Protein AF-A0A7V0V7L6-F1 (afdb_monomer_lite)

Foldseek 3Di:
DVPDDDPPDDDPDPVVVVVVVVVVVVVVCVVVVVPPPPVNDDDDDPVRVVVVVVVVD

Secondary structure (DSSP, 8-state):
-TT---TT------HHHHHHHHHHHHHHHHHHT-SS-GGGSPPPPHHHHHHHHHH--

Sequence (57 aa):
FDRFVPKFVKQYANLKNTIDQAVKSFISDVQSGEFPAGDHSYSMGPKALENLKKLIK

Radius of gyration: 21.75 Å; chains: 1; bounding box: 43×22×56 Å

pLDDT: mean 87.91, std 9.62, range [57.41, 98.25]

Structure (mmCIF, N/CA/C/O backbone):
data_AF-A0A7V0V7L6-F1
#
_entry.id   AF-A0A7V0V7L6-F1
#
loop_
_atom_site.group_PDB
_atom_site.id
_atom_site.type_symbol
_atom_site.label_atom_id
_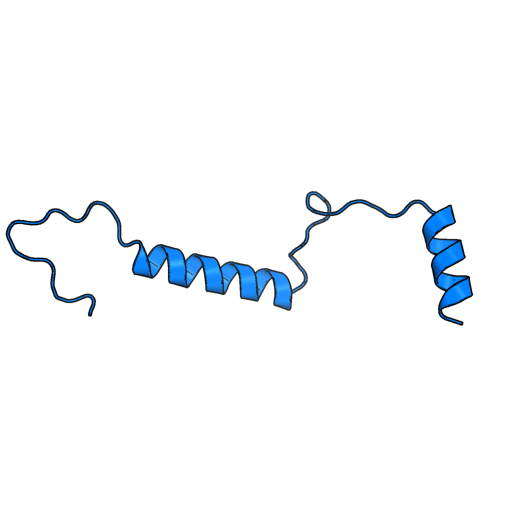atom_site.label_alt_id
_atom_site.label_comp_id
_atom_site.label_asym_id
_atom_site.label_entity_id
_atom_site.label_seq_id
_atom_site.pdbx_PDB_ins_code
_atom_site.Cartn_x
_atom_site.Cartn_y
_atom_site.Cartn_z
_atom_site.occupancy
_atom_site.B_iso_or_equiv
_atom_site.auth_seq_id
_atom_site.auth_comp_id
_atom_site.auth_asym_id
_atom_site.auth_atom_id
_atom_site.pdbx_PDB_model_num
ATOM 1 N N . PHE A 1 1 ? -15.678 -9.354 13.448 1.00 57.75 1 PHE A N 1
ATOM 2 C CA . PHE A 1 1 ? -14.602 -8.849 14.324 1.00 57.75 1 PHE A CA 1
ATOM 3 C C . PHE A 1 1 ? -14.602 -7.324 14.506 1.00 57.75 1 PHE A C 1
ATOM 5 O O . PHE A 1 1 ? -14.271 -6.908 15.599 1.00 57.75 1 PHE A O 1
ATOM 12 N N . ASP A 1 2 ? -15.046 -6.485 13.555 1.00 61.12 2 ASP A N 1
ATOM 13 C CA . ASP A 1 2 ? -15.057 -5.006 13.738 1.00 61.12 2 ASP A CA 1
ATOM 14 C C . ASP A 1 2 ? -16.112 -4.440 14.709 1.00 61.12 2 ASP A C 1
ATOM 16 O O . ASP A 1 2 ? -16.126 -3.248 14.986 1.00 61.12 2 ASP A O 1
ATOM 20 N N . ARG A 1 3 ? -17.025 -5.267 15.228 1.00 66.50 3 ARG A N 1
ATOM 21 C CA . ARG A 1 3 ? -18.157 -4.799 16.049 1.00 66.50 3 ARG A CA 1
ATOM 22 C C . ARG A 1 3 ? -17.907 -4.815 17.559 1.00 66.50 3 ARG A C 1
ATOM 24 O O . ARG A 1 3 ? -18.844 -4.584 18.313 1.00 66.50 3 ARG A O 1
ATOM 31 N N . PHE A 1 4 ? -16.685 -5.094 18.013 1.00 75.62 4 PHE A N 1
ATOM 32 C CA . PHE A 1 4 ? -16.384 -5.169 19.443 1.00 75.62 4 PHE A CA 1
ATOM 33 C C . PHE A 1 4 ? -15.254 -4.215 19.824 1.00 75.62 4 PHE A C 1
ATOM 35 O O . PHE A 1 4 ? -14.080 -4.574 19.796 1.0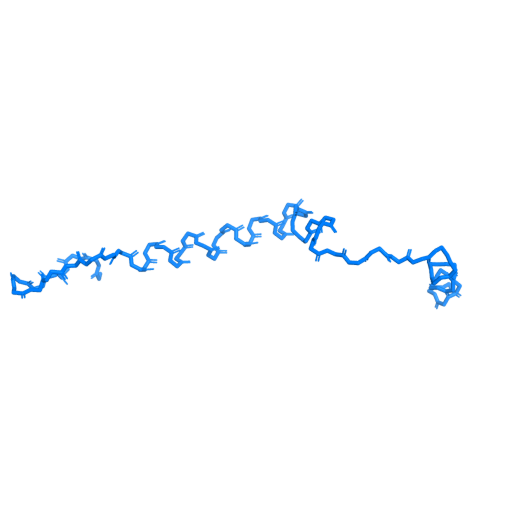0 75.62 4 PHE A O 1
ATOM 42 N N . VAL A 1 5 ? -15.633 -2.996 20.203 1.00 80.50 5 VAL A N 1
ATOM 43 C CA . VAL A 1 5 ? -14.759 -2.069 20.928 1.00 80.50 5 VAL A CA 1
ATOM 44 C C . VAL A 1 5 ? -15.307 -1.978 22.352 1.00 80.50 5 VAL A C 1
ATOM 46 O O . VAL A 1 5 ? -16.431 -1.500 22.530 1.00 80.50 5 VAL A O 1
ATOM 49 N N . PRO A 1 6 ? -14.585 -2.476 23.372 1.00 88.19 6 PRO A N 1
ATOM 50 C CA . PRO A 1 6 ? -15.038 -2.380 24.753 1.00 88.19 6 PRO A CA 1
ATOM 51 C C . PRO A 1 6 ? -15.303 -0.925 25.157 1.00 88.19 6 PRO A C 1
ATOM 53 O O . PRO A 1 6 ? -14.543 -0.031 24.797 1.00 88.19 6 PRO A O 1
ATOM 56 N N . LYS A 1 7 ? -16.339 -0.694 25.974 1.00 88.38 7 LYS A N 1
ATOM 57 C CA . LYS A 1 7 ? -16.775 0.638 26.452 1.00 88.38 7 LYS A CA 1
ATOM 58 C C . LYS A 1 7 ? -15.647 1.508 27.033 1.00 88.38 7 LYS A C 1
ATOM 60 O O . LYS A 1 7 ? -15.745 2.729 27.012 1.00 88.38 7 LYS A O 1
ATOM 65 N N . PHE A 1 8 ? -14.618 0.888 27.601 1.00 91.44 8 PHE A N 1
ATOM 66 C CA . PHE A 1 8 ? -13.501 1.561 28.270 1.00 91.44 8 PHE A CA 1
ATOM 67 C C . PHE A 1 8 ? -12.270 1.762 27.368 1.00 91.44 8 PHE A C 1
ATOM 69 O O . PHE A 1 8 ? -11.240 2.232 27.844 1.00 91.44 8 PHE A O 1
ATOM 76 N N . VAL A 1 9 ? -12.350 1.414 26.079 1.00 90.56 9 VAL A N 1
ATOM 77 C CA . VAL A 1 9 ? -11.252 1.563 25.115 1.00 90.56 9 VAL A CA 1
ATOM 78 C C . VAL A 1 9 ? -11.584 2.668 24.115 1.00 90.56 9 VAL A C 1
ATOM 80 O O . VAL A 1 9 ? -12.664 2.688 23.529 1.00 90.56 9 VAL A O 1
ATOM 83 N N . LYS A 1 10 ? -10.626 3.569 23.874 1.00 90.94 10 LYS A N 1
ATOM 84 C CA . LYS A 1 10 ? -10.691 4.558 22.792 1.00 90.94 10 LYS A CA 1
ATOM 85 C C . LYS A 1 10 ? -9.904 4.052 21.586 1.00 90.94 10 LYS A C 1
ATOM 87 O O . LYS A 1 10 ? -8.703 3.814 21.686 1.00 90.94 10 LYS A O 1
ATOM 92 N N . GLN A 1 11 ? -10.570 3.922 20.442 1.00 88.88 11 GLN A N 1
ATOM 93 C CA . GLN A 1 11 ? -9.915 3.597 19.178 1.00 88.88 11 GLN A CA 1
ATOM 94 C C . GLN A 1 11 ? -9.374 4.875 18.525 1.00 88.88 11 GLN A C 1
ATOM 96 O O . GLN A 1 11 ? -10.131 5.799 18.246 1.00 88.88 11 GLN A O 1
ATOM 101 N N . TYR A 1 12 ? -8.065 4.919 18.274 1.00 91.81 12 TYR A N 1
ATOM 102 C CA . TYR A 1 12 ? -7.408 6.053 17.609 1.00 91.81 12 TYR A CA 1
ATOM 103 C C . TYR A 1 12 ? -7.341 5.895 16.087 1.00 91.81 12 TYR A C 1
ATOM 105 O O . TYR A 1 12 ? -7.340 6.887 15.368 1.00 91.81 12 TYR A O 1
ATOM 113 N N . ALA A 1 13 ? -7.303 4.655 15.592 1.00 91.75 13 ALA A N 1
ATOM 114 C CA . ALA A 1 13 ? -7.266 4.349 14.167 1.00 91.75 13 ALA A CA 1
ATOM 115 C C . ALA A 1 13 ? -7.915 2.989 13.875 1.00 91.75 13 ALA A C 1
ATOM 117 O O . ALA A 1 13 ? -7.888 2.077 14.705 1.00 91.75 13 ALA A O 1
ATOM 118 N N . ASN A 1 14 ? -8.477 2.828 12.676 1.00 91.62 14 ASN A N 1
ATOM 119 C CA . ASN A 1 14 ? -8.909 1.530 12.157 1.00 91.62 14 ASN A CA 1
ATOM 120 C C . ASN A 1 14 ? -7.806 0.920 11.287 1.00 91.62 14 ASN A C 1
ATOM 122 O O . ASN A 1 14 ? -7.906 0.889 10.063 1.00 91.62 14 ASN A O 1
ATOM 126 N N . LEU A 1 15 ? -6.753 0.429 11.947 1.00 92.31 15 LEU A N 1
ATOM 127 C CA . LEU A 1 15 ? -5.594 -0.149 11.265 1.00 92.31 15 LEU A CA 1
ATOM 128 C C . LEU A 1 15 ? -5.966 -1.330 10.373 1.00 92.31 15 LEU A C 1
ATOM 130 O O . LEU A 1 15 ? -5.347 -1.509 9.335 1.00 92.31 15 LEU A O 1
ATOM 134 N N . LYS A 1 16 ? -6.996 -2.103 10.732 1.00 90.19 16 LYS A N 1
ATOM 135 C CA . LYS A 1 16 ? -7.469 -3.201 9.890 1.00 90.19 16 LYS A CA 1
ATOM 136 C C . LYS A 1 16 ? -7.877 -2.694 8.509 1.00 90.19 16 LYS A C 1
ATOM 138 O O . LYS A 1 16 ? -7.403 -3.224 7.511 1.00 90.19 16 LYS A O 1
ATOM 143 N N . ASN A 1 17 ? -8.739 -1.678 8.459 1.00 93.88 17 ASN A N 1
ATOM 144 C CA . ASN A 1 17 ? -9.171 -1.105 7.188 1.00 93.88 17 ASN A CA 1
ATOM 145 C C . ASN A 1 17 ? -8.002 -0.443 6.450 1.00 93.88 17 ASN A C 1
ATOM 147 O O . ASN A 1 17 ? -7.857 -0.632 5.249 1.00 93.88 17 ASN A O 1
ATOM 151 N N .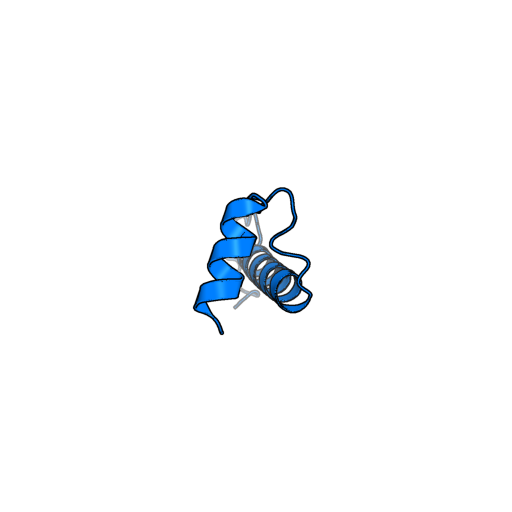 THR A 1 18 ? -7.138 0.280 7.168 1.00 96.62 18 THR A N 1
ATOM 152 C CA . THR A 1 18 ? -5.951 0.910 6.571 1.00 96.62 18 THR A CA 1
ATOM 153 C C . THR A 1 18 ? -5.025 -0.114 5.914 1.00 96.62 18 THR A C 1
ATOM 155 O O . THR A 1 18 ? -4.598 0.093 4.784 1.00 96.62 18 THR A O 1
ATOM 158 N N . ILE A 1 19 ? -4.740 -1.228 6.591 1.00 97.06 19 ILE A N 1
ATOM 159 C CA . ILE A 1 19 ? -3.884 -2.298 6.063 1.00 97.06 19 ILE A CA 1
ATOM 160 C C . ILE A 1 19 ? -4.553 -2.976 4.864 1.00 97.06 19 ILE A C 1
ATOM 162 O O . ILE A 1 19 ? -3.904 -3.165 3.840 1.00 97.06 19 ILE A O 1
ATOM 166 N N . ASP A 1 20 ? -5.843 -3.311 4.964 1.00 97.25 20 ASP A N 1
ATOM 167 C CA . ASP A 1 20 ? -6.586 -3.949 3.869 1.00 97.25 20 ASP A CA 1
ATOM 168 C C . ASP A 1 20 ? -6.588 -3.083 2.601 1.00 97.25 20 ASP A C 1
ATOM 170 O O . ASP A 1 20 ? -6.303 -3.574 1.508 1.00 97.25 20 ASP A O 1
ATOM 174 N N . GLN A 1 21 ? -6.834 -1.780 2.753 1.00 98.06 21 GLN A N 1
ATOM 175 C CA . GLN A 1 21 ? -6.777 -0.824 1.649 1.00 98.06 21 GLN A CA 1
ATOM 176 C C . GLN A 1 21 ? -5.364 -0.704 1.074 1.00 98.06 21 GLN A C 1
ATOM 178 O O . GLN A 1 21 ? -5.203 -0.806 -0.137 1.00 98.06 21 GLN A O 1
ATOM 183 N N . ALA A 1 22 ? -4.341 -0.555 1.921 1.00 98.12 22 ALA A N 1
ATOM 184 C CA . ALA A 1 22 ? -2.958 -0.403 1.470 1.00 98.12 22 ALA A CA 1
ATOM 185 C C . ALA A 1 22 ? -2.481 -1.601 0.633 1.00 98.12 22 ALA A C 1
ATOM 187 O O . ALA A 1 22 ? -1.880 -1.421 -0.425 1.00 98.12 22 ALA A O 1
ATOM 188 N N . VAL A 1 23 ? -2.791 -2.824 1.075 1.00 98.12 23 VAL A N 1
ATOM 189 C CA . VAL A 1 23 ? -2.419 -4.043 0.344 1.00 98.12 23 VAL A CA 1
ATOM 190 C C . VAL A 1 23 ? -3.149 -4.122 -0.997 1.00 98.12 23 VAL A C 1
ATOM 192 O O . VAL A 1 23 ? -2.530 -4.443 -2.008 1.00 98.12 23 VAL A O 1
ATOM 195 N N . LYS A 1 24 ? -4.446 -3.800 -1.034 1.00 98.25 24 LYS A N 1
ATOM 196 C CA . LYS A 1 24 ? -5.225 -3.800 -2.282 1.00 98.25 24 LYS A CA 1
ATOM 197 C C . LYS A 1 24 ? -4.725 -2.763 -3.281 1.00 98.25 24 LYS A C 1
ATOM 199 O O . LYS A 1 24 ? -4.620 -3.089 -4.459 1.00 98.25 24 LYS A O 1
ATOM 204 N N . SER A 1 25 ? -4.396 -1.559 -2.820 1.00 98.12 25 SER A N 1
ATOM 205 C CA . SER A 1 25 ? -3.810 -0.517 -3.665 1.00 98.12 25 SER A CA 1
ATOM 206 C C . SER A 1 25 ? -2.485 -0.977 -4.264 1.00 98.12 25 SER A C 1
ATOM 208 O O . SER A 1 25 ? -2.352 -0.974 -5.478 1.00 98.12 25 SER A O 1
ATOM 210 N N . PHE A 1 26 ? -1.568 -1.511 -3.452 1.00 97.38 26 PHE A N 1
ATOM 211 C CA . PHE A 1 26 ? -0.304 -2.044 -3.968 1.00 97.38 26 PHE A CA 1
ATOM 212 C C . PHE A 1 26 ? -0.508 -3.138 -5.027 1.00 97.38 26 PHE A C 1
ATOM 214 O O . PHE A 1 26 ? 0.136 -3.120 -6.073 1.00 97.38 26 PHE A O 1
ATOM 221 N N . ILE A 1 27 ? -1.418 -4.087 -4.779 1.00 97.75 27 ILE A N 1
ATOM 222 C CA . ILE A 1 27 ? -1.734 -5.139 -5.755 1.00 97.75 27 ILE A CA 1
ATOM 223 C C . ILE A 1 27 ? -2.260 -4.526 -7.056 1.00 97.75 27 ILE A C 1
ATOM 225 O O . ILE A 1 27 ? -1.840 -4.953 -8.130 1.00 97.75 27 ILE A O 1
ATOM 229 N N . SER A 1 28 ? -3.152 -3.539 -6.959 1.00 98.06 28 SER A N 1
ATOM 230 C CA . SER A 1 28 ? -3.689 -2.826 -8.118 1.00 98.06 28 SER A CA 1
ATOM 231 C C . SER A 1 28 ? -2.574 -2.163 -8.922 1.00 98.06 28 SER A C 1
ATOM 233 O O . SER A 1 28 ? -2.493 -2.403 -10.122 1.00 98.06 28 SER A O 1
ATOM 235 N N . ASP A 1 29 ? -1.685 -1.416 -8.266 1.00 97.44 29 ASP A N 1
ATOM 236 C CA . ASP A 1 29 ? -0.601 -0.677 -8.924 1.00 97.44 29 ASP A CA 1
ATOM 237 C C . ASP A 1 29 ? 0.386 -1.621 -9.639 1.00 97.44 29 ASP A C 1
ATOM 239 O O . ASP A 1 29 ? 0.893 -1.321 -10.720 1.00 97.44 29 ASP A O 1
ATOM 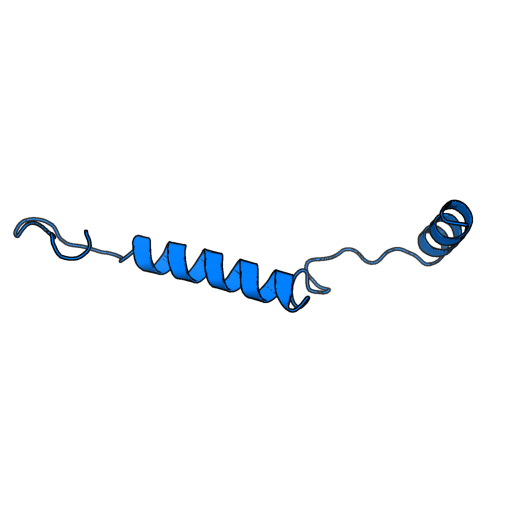243 N N . VAL A 1 30 ? 0.653 -2.797 -9.057 1.00 96.81 30 VAL A N 1
ATOM 244 C CA . VAL A 1 30 ? 1.511 -3.828 -9.667 1.00 96.81 30 VAL A CA 1
ATOM 245 C C . VAL A 1 30 ? 0.820 -4.488 -10.860 1.00 96.81 30 VAL A C 1
ATOM 247 O O . VAL A 1 30 ? 1.457 -4.751 -11.879 1.00 96.81 30 VAL A O 1
ATOM 250 N N . GLN A 1 31 ? -0.479 -4.776 -10.750 1.00 96.50 31 GLN A N 1
ATOM 251 C CA . GLN A 1 31 ? -1.249 -5.412 -11.823 1.00 96.50 31 GLN A CA 1
ATOM 252 C C . GLN A 1 31 ? -1.511 -4.464 -12.998 1.00 96.50 31 GLN A C 1
ATOM 254 O O . GLN A 1 31 ? -1.537 -4.920 -14.142 1.00 96.50 31 GLN A O 1
ATOM 259 N N . SER A 1 32 ? -1.689 -3.168 -12.732 1.00 96.81 32 SER A N 1
ATOM 260 C CA . SER A 1 32 ? -1.821 -2.129 -13.759 1.00 96.81 32 SER A CA 1
ATOM 261 C C . SER A 1 32 ? -0.481 -1.780 -14.415 1.00 96.81 32 SER A C 1
ATOM 263 O O . SER A 1 32 ? -0.465 -1.219 -15.510 1.00 96.81 32 SER A O 1
ATOM 265 N N . GLY A 1 33 ? 0.640 -2.131 -13.774 1.00 93.12 33 GLY A N 1
ATOM 266 C CA . GLY A 1 33 ? 1.983 -1.745 -14.203 1.00 93.12 33 GLY A CA 1
ATOM 267 C C . GLY A 1 33 ? 2.326 -0.284 -13.896 1.00 93.12 33 GLY A C 1
ATOM 268 O O . GLY A 1 33 ? 3.339 0.212 -14.384 1.00 93.12 33 GLY A O 1
ATOM 269 N N . GLU A 1 34 ? 1.505 0.410 -13.101 1.00 92.94 34 GLU A N 1
ATOM 270 C CA . GLU A 1 34 ? 1.791 1.764 -12.606 1.00 92.94 34 GLU A CA 1
ATOM 271 C C . GLU A 1 34 ? 2.922 1.757 -11.571 1.00 92.94 34 GLU A C 1
ATOM 273 O O . GLU A 1 34 ? 3.684 2.723 -11.468 1.00 92.94 34 GLU A O 1
ATOM 278 N N . PHE A 1 35 ? 3.062 0.651 -10.833 1.00 92.31 35 PHE A N 1
ATOM 279 C CA . PHE A 1 35 ? 4.189 0.401 -9.948 1.00 92.31 35 PHE A CA 1
ATOM 280 C C . PHE A 1 35 ? 5.048 -0.779 -10.444 1.00 92.31 35 PHE A C 1
ATOM 282 O O . PHE A 1 35 ? 4.512 -1.848 -10.743 1.00 92.31 35 PHE A O 1
ATOM 289 N N . PRO A 1 36 ? 6.389 -0.642 -10.458 1.00 90.38 36 PRO A N 1
ATOM 290 C CA . PRO A 1 36 ? 7.154 0.536 -10.051 1.00 90.38 36 PRO A CA 1
ATOM 291 C C . PRO A 1 36 ? 7.118 1.658 -11.098 1.00 90.38 36 PRO A C 1
ATOM 293 O O . PRO A 1 36 ? 7.317 1.433 -12.288 1.00 90.38 36 PRO A O 1
ATOM 296 N N . ALA A 1 37 ? 6.927 2.892 -10.630 1.00 88.38 37 ALA A N 1
ATOM 297 C CA . ALA A 1 37 ? 7.049 4.079 -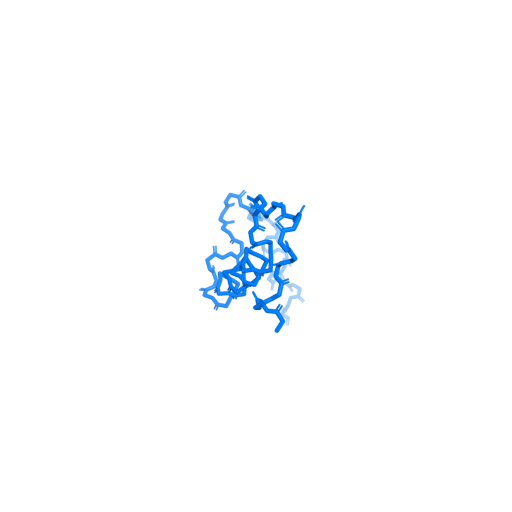11.472 1.00 88.38 37 ALA A CA 1
ATOM 298 C C . ALA A 1 37 ? 8.523 4.361 -11.823 1.00 88.38 37 ALA A C 1
ATOM 300 O O . ALA A 1 37 ? 9.443 3.799 -11.219 1.00 88.38 37 ALA A O 1
ATOM 301 N N . GLY A 1 38 ? 8.752 5.286 -12.761 1.00 83.62 38 GLY A N 1
ATOM 302 C CA . GLY A 1 38 ? 10.098 5.730 -13.146 1.00 83.62 38 GLY A CA 1
ATOM 303 C C . GLY A 1 38 ? 10.934 6.223 -11.961 1.00 83.62 38 GLY A C 1
ATOM 304 O O . GLY A 1 38 ? 12.091 5.847 -11.847 1.00 83.62 38 GLY A O 1
ATOM 305 N N . ASP A 1 39 ? 10.327 6.960 -11.028 1.00 86.31 39 ASP A N 1
ATOM 306 C CA . ASP A 1 39 ? 11.004 7.463 -9.819 1.00 86.31 39 ASP A CA 1
ATOM 307 C C . ASP A 1 39 ? 11.345 6.354 -8.807 1.00 86.31 39 ASP A C 1
ATOM 309 O O . ASP A 1 39 ? 12.216 6.519 -7.955 1.00 86.31 39 ASP A O 1
ATOM 313 N N . HIS A 1 40 ? 10.676 5.204 -8.916 1.00 87.56 40 HIS A N 1
ATOM 314 C CA . HIS A 1 40 ? 10.910 4.013 -8.097 1.00 87.56 40 HIS A CA 1
ATOM 315 C C . HIS A 1 40 ? 11.745 2.956 -8.834 1.00 87.56 40 HIS A C 1
ATOM 317 O O . HIS A 1 40 ? 11.849 1.818 -8.376 1.00 87.56 40 HIS A O 1
ATOM 323 N N . SER A 1 41 ? 12.330 3.322 -9.978 1.00 84.94 41 SER A N 1
ATOM 324 C CA . SER A 1 41 ? 13.109 2.432 -10.833 1.00 84.94 41 SER A CA 1
ATOM 325 C C . SER A 1 41 ? 14.418 3.094 -11.255 1.00 84.94 41 SER A C 1
ATOM 327 O O . SER A 1 41 ? 14.483 4.289 -11.520 1.00 84.94 41 SER A O 1
ATOM 329 N N . TYR A 1 42 ? 15.482 2.307 -11.394 1.00 82.69 42 TYR A N 1
ATOM 330 C CA . TYR A 1 42 ? 16.698 2.780 -12.054 1.00 82.69 42 TYR A CA 1
ATOM 331 C C . TYR A 1 42 ? 16.622 2.492 -13.552 1.00 82.69 42 TYR A C 1
ATOM 333 O O . TYR A 1 42 ? 16.305 1.377 -13.966 1.00 82.69 42 TYR A O 1
ATOM 341 N N . SER A 1 43 ? 16.950 3.488 -14.375 1.00 77.25 43 SER A N 1
ATOM 342 C CA . SER A 1 43 ? 17.067 3.289 -15.819 1.00 77.25 43 SER A CA 1
ATOM 343 C C . SER A 1 43 ? 18.321 2.479 -16.150 1.00 77.25 43 SER A C 1
ATOM 345 O O . SER A 1 43 ? 19.416 2.755 -15.652 1.00 77.25 43 SER A O 1
ATOM 347 N N . MET A 1 44 ? 18.173 1.477 -17.016 1.00 78.50 44 MET A N 1
ATOM 348 C CA . MET A 1 44 ? 19.305 0.722 -17.541 1.00 78.50 44 MET A CA 1
ATOM 349 C C . MET A 1 44 ? 19.997 1.536 -18.643 1.00 78.50 44 MET A C 1
ATOM 351 O O . MET A 1 44 ? 19.382 1.910 -19.640 1.00 78.50 44 MET A O 1
ATOM 355 N N . GLY A 1 45 ? 21.302 1.782 -18.490 1.00 81.75 45 GLY A N 1
ATOM 356 C CA . GLY A 1 45 ? 22.094 2.475 -19.507 1.00 81.75 45 GLY A CA 1
ATOM 357 C C . GLY A 1 45 ? 22.117 1.724 -20.853 1.00 81.75 45 GLY A C 1
ATOM 358 O O . GLY A 1 45 ? 22.054 0.490 -20.878 1.00 81.75 45 GLY A O 1
ATOM 359 N N . PRO A 1 46 ? 22.280 2.436 -21.984 1.00 79.50 46 PRO A N 1
ATOM 360 C CA . PRO A 1 46 ? 22.107 1.872 -23.329 1.00 79.50 46 PRO A CA 1
ATOM 361 C C . PRO A 1 46 ? 23.023 0.670 -23.617 1.00 79.50 46 PRO A C 1
ATOM 363 O O . PRO A 1 46 ? 22.603 -0.294 -24.253 1.00 79.50 46 PRO A O 1
ATOM 366 N N . LYS A 1 47 ? 24.247 0.674 -23.074 1.00 82.94 47 LYS A N 1
ATOM 367 C CA . LYS A 1 47 ? 25.217 -0.424 -23.221 1.00 82.94 47 LYS A CA 1
ATOM 368 C C . LYS A 1 47 ? 24.798 -1.702 -22.481 1.00 82.94 47 LYS A C 1
ATOM 370 O O . LYS A 1 47 ? 25.025 -2.805 -22.970 1.00 82.94 47 LYS A O 1
ATOM 375 N N . ALA A 1 48 ? 24.183 -1.562 -21.307 1.00 81.50 48 ALA A N 1
ATOM 376 C CA . ALA A 1 48 ? 23.703 -2.703 -20.532 1.00 81.50 48 ALA A CA 1
ATOM 377 C C . ALA A 1 48 ? 22.492 -3.364 -21.214 1.00 81.50 48 ALA A C 1
ATOM 379 O O . ALA A 1 48 ? 22.425 -4.592 -21.281 1.00 81.50 48 ALA A O 1
ATOM 380 N N . LEU A 1 49 ? 21.609 -2.558 -21.817 1.00 83.56 49 LEU A N 1
ATOM 381 C CA . LEU A 1 49 ? 20.474 -3.054 -22.597 1.00 83.56 49 LEU A CA 1
ATOM 382 C C . LEU A 1 49 ? 20.921 -3.830 -23.847 1.00 83.56 49 LEU A C 1
ATOM 384 O O . LEU A 1 49 ? 20.352 -4.874 -24.163 1.00 83.56 49 LEU A O 1
ATOM 388 N N . GLU A 1 50 ? 21.945 -3.343 -24.554 1.00 86.88 50 GLU A N 1
ATOM 389 C CA . GLU A 1 50 ? 22.499 -4.030 -25.728 1.00 86.88 50 GLU A CA 1
ATOM 390 C C . GLU A 1 50 ? 23.068 -5.412 -25.368 1.00 86.88 50 GLU A C 1
ATOM 392 O O . GLU A 1 50 ? 22.794 -6.396 -26.055 1.00 86.88 50 GLU A O 1
ATOM 397 N N . ASN A 1 51 ? 23.810 -5.504 -24.262 1.00 86.88 51 ASN A N 1
ATOM 398 C CA . ASN A 1 51 ? 24.375 -6.767 -23.788 1.00 86.88 51 ASN A CA 1
ATOM 399 C C . ASN A 1 51 ? 23.290 -7.769 -23.375 1.00 86.88 51 ASN A C 1
ATOM 401 O O . ASN A 1 51 ? 23.380 -8.941 -23.733 1.00 86.88 51 ASN A O 1
ATOM 405 N N . LEU A 1 52 ? 22.240 -7.314 -22.683 1.00 86.56 52 LEU A N 1
ATOM 406 C CA . LEU A 1 52 ? 21.121 -8.173 -22.295 1.00 86.56 52 LEU A CA 1
ATOM 407 C C . LEU A 1 52 ? 20.410 -8.762 -23.524 1.00 86.56 52 LEU A C 1
ATOM 409 O O . LEU A 1 52 ? 20.159 -9.963 -23.579 1.00 86.56 52 LEU A O 1
ATOM 413 N N . LYS A 1 53 ? 20.157 -7.941 -24.553 1.00 87.56 53 LYS A N 1
ATOM 414 C CA . LYS A 1 53 ? 19.536 -8.393 -25.812 1.00 87.56 53 LYS A CA 1
ATOM 415 C C . LYS A 1 53 ? 20.361 -9.452 -26.548 1.00 87.56 53 LYS A C 1
ATOM 417 O O . LYS A 1 53 ? 19.780 -10.286 -27.233 1.00 87.56 53 LYS A O 1
ATOM 422 N N . LYS A 1 54 ? 21.692 -9.420 -26.424 1.00 89.75 54 LYS A N 1
ATOM 423 C CA . LYS A 1 54 ? 22.585 -10.433 -27.013 1.00 89.75 54 LYS A CA 1
ATOM 424 C C . LYS A 1 54 ? 22.548 -11.768 -26.264 1.00 89.75 54 LYS A C 1
ATOM 426 O O . LYS A 1 54 ? 22.800 -12.783 -26.892 1.00 89.75 54 LYS A O 1
ATOM 431 N N . LEU A 1 55 ? 22.257 -11.765 -24.961 1.00 86.81 55 LEU A N 1
ATOM 432 C CA . LEU A 1 55 ? 22.262 -12.964 -24.108 1.00 86.81 55 LEU A CA 1
ATOM 433 C C . LEU A 1 55 ? 20.933 -13.736 -24.105 1.00 86.81 55 LEU A C 1
ATOM 435 O O . LEU A 1 55 ? 20.922 -14.911 -23.761 1.00 86.81 55 LEU A O 1
ATOM 439 N N . ILE A 1 56 ? 19.820 -13.081 -24.448 1.00 87.75 56 ILE A N 1
ATOM 440 C CA . ILE A 1 56 ? 18.477 -13.698 -24.503 1.00 87.75 56 ILE A CA 1
ATOM 441 C C . ILE A 1 56 ? 18.183 -14.286 -25.906 1.00 87.75 56 ILE A C 1
ATOM 443 O O . ILE A 1 56 ? 17.100 -14.809 -26.157 1.00 87.75 56 ILE A O 1
ATOM 447 N N . LYS A 1 57 ? 19.138 -14.194 -26.837 1.00 57.41 57 LYS A N 1
ATOM 448 C CA . L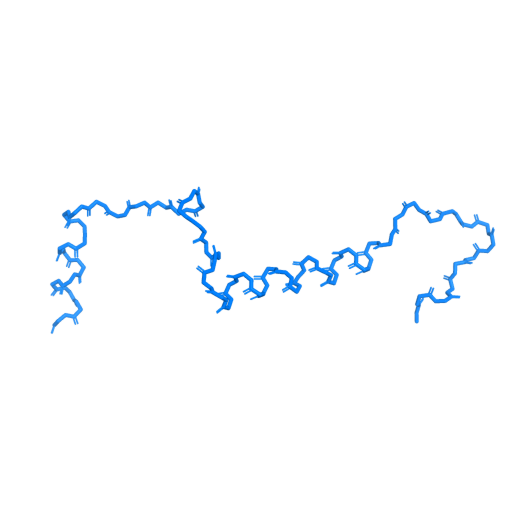YS A 1 57 ? 19.027 -14.674 -28.217 1.00 57.41 57 LYS A CA 1
ATOM 449 C C . LYS A 1 57 ? 19.813 -15.966 -28.401 1.00 57.41 57 LYS A C 1
ATOM 451 O O . LYS A 1 57 ? 19.320 -16.818 -29.168 1.00 57.41 57 LYS A O 1
#